Protein AF-A0AAV5HFZ3-F1 (afdb_monomer_lite)

pLDDT: mean 88.25, std 12.29, range [36.38, 98.31]

Structure (mmCIF, N/CA/C/O backbone):
data_AF-A0AAV5HFZ3-F1
#
_entry.id   AF-A0AAV5HFZ3-F1
#
loop_
_atom_site.group_PDB
_atom_site.id
_atom_site.type_symbol
_atom_site.label_atom_id
_atom_site.label_alt_id
_atom_site.label_comp_id
_atom_site.label_asym_id
_atom_site.label_entity_id
_atom_site.label_seq_id
_atom_site.pdbx_PDB_ins_code
_atom_site.Cartn_x
_atom_site.Cartn_y
_atom_site.Cartn_z
_atom_site.occupancy
_atom_site.B_iso_or_equiv
_atom_site.auth_seq_id
_atom_site.auth_comp_id
_atom_site.auth_asym_id
_atom_site.auth_atom_id
_atom_site.pdbx_PDB_model_num
ATOM 1 N N . MET A 1 1 ? 22.185 -13.075 4.541 1.00 36.38 1 MET A N 1
ATOM 2 C CA . MET A 1 1 ? 21.206 -12.745 5.594 1.00 36.38 1 MET A CA 1
ATOM 3 C C . MET A 1 1 ? 19.960 -12.304 4.854 1.00 36.38 1 MET A C 1
ATOM 5 O O . MET A 1 1 ? 19.972 -11.206 4.324 1.00 36.38 1 MET A O 1
ATOM 9 N N . ALA A 1 2 ? 18.988 -13.193 4.642 1.00 40.44 2 ALA A N 1
ATOM 10 C CA . ALA A 1 2 ? 17.728 -12.779 4.030 1.00 40.44 2 ALA A CA 1
ATOM 11 C C . ALA A 1 2 ? 17.011 -11.913 5.070 1.00 40.44 2 ALA A C 1
ATOM 13 O O . ALA A 1 2 ? 16.605 -12.432 6.108 1.00 40.44 2 ALA A O 1
ATOM 14 N N . GLU A 1 3 ? 16.983 -10.599 4.858 1.00 51.16 3 GLU A N 1
ATOM 15 C CA . GLU A 1 3 ? 16.160 -9.710 5.672 1.00 51.16 3 GLU A CA 1
ATOM 16 C C . GLU A 1 3 ? 14.708 -10.156 5.505 1.00 51.16 3 GLU A C 1
ATOM 18 O O . GLU A 1 3 ? 14.222 -10.337 4.387 1.00 51.16 3 GLU A O 1
ATOM 23 N N . ILE A 1 4 ? 14.074 -10.465 6.632 1.00 59.06 4 ILE A N 1
ATOM 24 C CA . ILE A 1 4 ? 12.691 -10.918 6.698 1.00 59.06 4 ILE A CA 1
ATOM 25 C C . ILE A 1 4 ? 11.839 -9.694 6.360 1.00 59.06 4 ILE A C 1
ATOM 27 O O . ILE A 1 4 ? 11.986 -8.661 7.009 1.00 59.06 4 ILE A O 1
ATOM 31 N N . LEU A 1 5 ? 10.998 -9.808 5.333 1.00 61.44 5 LEU A N 1
ATOM 32 C CA . LEU A 1 5 ? 10.025 -8.780 4.961 1.00 61.44 5 LEU A CA 1
ATOM 33 C C . LEU A 1 5 ? 9.219 -8.359 6.207 1.00 61.44 5 LEU A C 1
ATOM 35 O O . LEU A 1 5 ? 8.824 -9.215 7.003 1.00 61.44 5 LEU A O 1
ATOM 39 N N . GLY A 1 6 ? 8.978 -7.058 6.380 1.00 70.00 6 GLY A N 1
ATOM 40 C CA . GLY A 1 6 ? 8.124 -6.521 7.447 1.00 70.00 6 GLY A CA 1
ATOM 41 C C . GLY A 1 6 ? 6.645 -6.890 7.273 1.00 70.00 6 GLY A C 1
ATOM 42 O O . GLY A 1 6 ? 5.867 -6.835 8.229 1.00 70.00 6 GLY A O 1
ATOM 43 N N . VAL A 1 7 ? 6.256 -7.318 6.069 1.00 80.25 7 VAL A N 1
ATOM 44 C CA . VAL A 1 7 ? 4.953 -7.921 5.764 1.00 80.25 7 VAL A CA 1
ATOM 45 C C . VAL A 1 7 ? 5.057 -9.402 5.396 1.00 80.25 7 VAL A C 1
ATOM 47 O O . VAL A 1 7 ? 6.052 -9.869 4.841 1.00 80.25 7 VAL A O 1
ATOM 50 N N . ASN A 1 8 ? 3.998 -10.161 5.680 1.00 86.81 8 ASN A N 1
ATOM 51 C CA . ASN A 1 8 ? 3.914 -11.564 5.284 1.00 86.81 8 ASN A CA 1
ATOM 52 C C . ASN A 1 8 ? 3.678 -11.715 3.755 1.00 86.81 8 ASN A C 1
ATOM 54 O O . ASN A 1 8 ? 3.249 -10.788 3.064 1.00 86.81 8 ASN A O 1
ATOM 58 N N . LEU A 1 9 ? 3.943 -12.909 3.207 1.00 88.75 9 LEU A N 1
ATOM 59 C CA . LEU A 1 9 ? 3.768 -13.185 1.769 1.00 88.75 9 LEU A CA 1
ATOM 60 C C . LEU A 1 9 ? 2.311 -13.074 1.296 1.00 88.75 9 LEU A C 1
ATOM 62 O O . LEU A 1 9 ? 2.078 -12.813 0.118 1.00 88.75 9 LEU A O 1
ATOM 66 N N . LYS A 1 10 ? 1.340 -13.271 2.193 1.00 90.38 10 LYS A N 1
ATOM 67 C CA . LYS A 1 10 ? -0.081 -13.147 1.867 1.00 90.38 10 LYS A CA 1
ATOM 68 C C . LYS A 1 10 ? -0.447 -11.684 1.598 1.00 90.38 10 LYS A C 1
ATOM 70 O O . LYS A 1 10 ? -1.048 -11.419 0.568 1.00 90.38 10 LYS A O 1
ATOM 75 N N . THR A 1 11 ? 0.010 -10.741 2.420 1.00 91.56 11 THR A N 1
ATOM 76 C CA . THR A 1 11 ? -0.159 -9.295 2.196 1.00 91.56 11 THR A CA 1
ATOM 77 C C . THR A 1 11 ? 0.406 -8.869 0.842 1.00 91.56 11 THR A C 1
ATOM 79 O O . THR A 1 11 ? -0.213 -8.081 0.130 1.00 91.56 11 THR A O 1
ATOM 82 N N . ILE A 1 12 ? 1.559 -9.418 0.444 1.00 93.56 12 ILE A N 1
ATOM 83 C CA . ILE A 1 12 ? 2.142 -9.154 -0.879 1.00 93.56 12 ILE A CA 1
ATOM 84 C C . ILE A 1 12 ? 1.268 -9.743 -1.993 1.00 93.56 12 ILE A C 1
ATOM 86 O O . ILE A 1 12 ? 1.040 -9.075 -2.997 1.00 93.56 12 ILE A O 1
ATOM 90 N N . ALA A 1 13 ? 0.764 -10.969 -1.832 1.00 94.19 13 ALA A N 1
ATOM 91 C CA . ALA A 1 13 ? -0.133 -11.581 -2.809 1.00 94.19 13 ALA A CA 1
ATOM 92 C C . ALA A 1 13 ? -1.436 -10.778 -2.970 1.00 94.19 13 ALA A C 1
ATOM 94 O O . ALA A 1 13 ? -1.815 -10.472 -4.099 1.00 94.19 13 ALA A O 1
ATOM 95 N N . ASP A 1 14 ? -2.055 -10.369 -1.860 1.00 95.00 14 ASP A N 1
ATOM 96 C CA . ASP A 1 14 ? -3.274 -9.553 -1.836 1.00 95.00 14 ASP A CA 1
ATOM 97 C C . ASP A 1 14 ? -3.027 -8.180 -2.495 1.00 95.00 14 ASP A C 1
ATOM 99 O O . ASP A 1 14 ? -3.835 -7.710 -3.299 1.00 95.00 14 ASP A O 1
ATOM 103 N N . PHE A 1 15 ? -1.868 -7.559 -2.234 1.00 96.50 15 PHE A N 1
ATOM 104 C CA . PHE A 1 15 ? -1.450 -6.327 -2.909 1.00 96.50 15 PHE A CA 1
ATOM 105 C C . PHE A 1 15 ? -1.308 -6.525 -4.422 1.00 96.50 15 PHE A C 1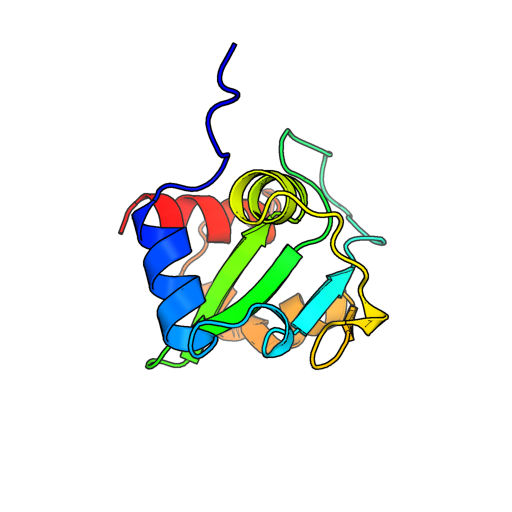
ATOM 107 O O . PHE A 1 15 ? -1.793 -5.704 -5.199 1.00 96.50 15 PHE A O 1
ATOM 114 N N . MET A 1 16 ? -0.644 -7.599 -4.856 1.00 96.81 16 MET A N 1
ATOM 115 C CA . MET A 1 16 ? -0.408 -7.864 -6.276 1.00 96.81 16 MET A CA 1
ATOM 116 C C . MET A 1 16 ? -1.696 -8.190 -7.027 1.00 96.81 16 MET A C 1
ATOM 118 O O . MET A 1 16 ? -1.841 -7.756 -8.169 1.00 96.81 16 MET A O 1
ATOM 122 N N . ASP A 1 17 ? -2.629 -8.904 -6.400 1.00 96.81 17 ASP A N 1
ATOM 123 C CA . ASP A 1 17 ? -3.959 -9.149 -6.957 1.00 96.81 17 ASP A CA 1
ATOM 124 C C . ASP A 1 17 ? -4.712 -7.825 -7.168 1.00 96.81 17 ASP A C 1
ATOM 126 O O . ASP A 1 17 ? -5.091 -7.494 -8.295 1.00 96.81 17 ASP A O 1
ATOM 130 N N . ALA A 1 18 ? -4.799 -6.992 -6.123 1.00 97.50 18 ALA A N 1
ATOM 131 C CA . ALA A 1 18 ? -5.451 -5.683 -6.193 1.00 97.50 18 ALA A CA 1
ATOM 132 C C . ALA A 1 18 ? -4.780 -4.733 -7.206 1.00 97.50 18 ALA A C 1
ATOM 134 O O . ALA A 1 18 ? -5.455 -3.975 -7.905 1.00 97.50 18 ALA A O 1
ATOM 135 N N . ALA A 1 19 ? -3.452 -4.802 -7.335 1.00 97.25 19 ALA A N 1
ATOM 136 C CA . ALA A 1 19 ? -2.664 -4.014 -8.281 1.00 97.25 19 ALA A CA 1
ATOM 137 C C . ALA A 1 19 ? -2.620 -4.600 -9.701 1.00 97.25 19 ALA A C 1
ATOM 139 O O . ALA A 1 19 ? -1.900 -4.074 -10.553 1.00 97.25 19 ALA A O 1
ATOM 140 N N . GLN A 1 20 ? -3.376 -5.663 -9.991 1.00 96.69 20 GLN A N 1
ATOM 141 C CA . GLN A 1 20 ? -3.407 -6.326 -11.302 1.00 96.69 20 GLN A CA 1
ATOM 142 C C . GLN A 1 20 ? -2.008 -6.751 -11.778 1.00 96.69 20 GLN A C 1
ATOM 144 O O . GLN A 1 20 ? -1.637 -6.594 -12.942 1.00 96.69 20 GLN A O 1
ATOM 149 N N . GLY A 1 21 ? -1.193 -7.240 -10.846 1.00 96.25 21 GLY A N 1
ATOM 150 C CA . GLY A 1 21 ? 0.166 -7.701 -11.102 1.00 96.25 21 GLY A CA 1
ATOM 151 C C . GLY A 1 21 ? 1.202 -6.591 -11.308 1.00 96.25 21 GLY A C 1
ATOM 152 O O . GLY A 1 21 ? 2.348 -6.907 -11.622 1.00 96.25 21 GLY A O 1
ATOM 153 N N . ASN A 1 22 ? 0.844 -5.310 -11.151 1.00 96.62 22 ASN A N 1
ATOM 154 C CA . ASN A 1 22 ? 1.753 -4.195 -11.410 1.00 96.62 22 ASN A CA 1
ATOM 155 C C . ASN A 1 22 ? 1.663 -3.109 -10.332 1.00 96.62 22 ASN A C 1
ATOM 157 O O . ASN A 1 22 ? 0.686 -2.364 -10.268 1.00 96.62 22 ASN A O 1
ATOM 161 N N . TYR A 1 23 ? 2.733 -2.950 -9.545 1.00 97.06 23 TYR A N 1
ATOM 162 C CA . TYR A 1 23 ? 2.813 -1.950 -8.472 1.00 97.06 23 TYR A CA 1
ATOM 163 C C . TYR A 1 23 ? 2.534 -0.520 -8.949 1.00 97.06 23 TYR A C 1
ATOM 165 O O . TYR A 1 23 ? 2.094 0.313 -8.162 1.00 97.06 23 TYR A O 1
ATOM 173 N N . ARG A 1 24 ? 2.755 -0.229 -10.237 1.00 97.56 24 ARG A N 1
ATOM 174 C CA . ARG A 1 24 ? 2.491 1.083 -10.838 1.00 97.56 24 ARG A CA 1
ATOM 175 C C . ARG A 1 24 ? 1.016 1.478 -10.777 1.00 97.56 24 ARG A C 1
ATOM 177 O O . ARG A 1 24 ? 0.713 2.657 -10.866 1.00 97.56 24 ARG A O 1
ATOM 184 N N . ASN A 1 25 ? 0.105 0.527 -10.575 1.00 97.88 25 ASN A N 1
ATOM 185 C CA . ASN A 1 25 ? -1.319 0.798 -10.378 1.00 97.88 25 ASN A CA 1
ATOM 186 C C . ASN A 1 25 ? -1.654 1.283 -8.953 1.00 97.88 25 ASN A C 1
ATOM 188 O O . ASN A 1 25 ? -2.764 1.758 -8.713 1.00 97.88 25 ASN A O 1
ATOM 192 N N . ALA A 1 26 ? -0.716 1.181 -8.010 1.00 98.31 26 ALA A N 1
ATOM 193 C CA . ALA A 1 26 ? -0.890 1.645 -6.640 1.00 98.31 26 ALA A CA 1
ATOM 194 C C . ALA A 1 26 ? -0.635 3.154 -6.508 1.00 98.31 26 ALA A C 1
ATOM 196 O O . ALA A 1 26 ? 0.011 3.788 -7.346 1.00 98.31 26 ALA A O 1
ATOM 197 N N . LEU A 1 27 ? -1.133 3.731 -5.417 1.00 98.31 27 LEU A N 1
ATOM 198 C CA . LEU A 1 27 ? -0.768 5.071 -4.976 1.00 98.31 27 LEU A CA 1
ATOM 199 C C . LEU A 1 27 ? 0.477 5.005 -4.093 1.00 98.31 27 LEU A C 1
ATOM 201 O O . LEU A 1 27 ? 0.593 4.148 -3.220 1.00 98.31 27 LEU A O 1
ATOM 205 N N . TYR A 1 28 ? 1.375 5.967 -4.267 1.00 98.12 28 TYR A N 1
ATOM 206 C CA . TYR A 1 28 ? 2.511 6.167 -3.379 1.00 98.12 28 TYR A CA 1
ATOM 207 C C . TYR A 1 28 ? 2.095 7.034 -2.184 1.00 98.12 28 TYR A C 1
ATOM 209 O O . TYR A 1 28 ? 1.714 8.198 -2.350 1.00 98.12 28 TYR A O 1
ATOM 217 N N . ILE A 1 29 ? 2.197 6.504 -0.969 1.00 97.19 29 ILE A N 1
ATOM 218 C CA . ILE A 1 29 ? 2.025 7.258 0.274 1.00 97.19 29 ILE A CA 1
ATOM 219 C C . ILE A 1 29 ? 3.374 7.799 0.715 1.00 97.19 29 ILE A C 1
ATOM 221 O O . ILE A 1 29 ? 4.286 7.038 1.025 1.00 97.19 29 ILE A O 1
ATOM 225 N N . SER A 1 30 ? 3.466 9.124 0.832 1.00 93.69 30 SER A N 1
ATOM 226 C CA . SER A 1 30 ? 4.650 9.763 1.400 1.00 93.69 30 SER A CA 1
ATOM 227 C C . SER A 1 30 ? 4.440 10.145 2.865 1.00 93.69 30 SER A C 1
ATOM 229 O O . SER A 1 30 ? 3.637 11.029 3.184 1.00 93.69 30 SER A O 1
ATOM 231 N N . CYS A 1 31 ? 5.177 9.489 3.757 1.00 89.00 31 CYS A N 1
ATOM 232 C CA . CYS A 1 31 ? 5.135 9.664 5.202 1.00 89.00 31 CYS A CA 1
ATOM 233 C C . CYS A 1 31 ? 6.164 10.695 5.681 1.00 89.00 31 CYS A C 1
ATOM 235 O O . CYS A 1 31 ? 7.090 10.406 6.438 1.00 89.00 31 CYS A O 1
ATOM 237 N N . ASN A 1 32 ? 5.973 11.946 5.258 1.00 81.25 32 ASN A N 1
ATOM 238 C CA . ASN A 1 32 ? 6.868 13.052 5.623 1.00 81.25 32 ASN A CA 1
ATOM 239 C C . ASN A 1 32 ? 6.475 13.753 6.931 1.00 81.25 32 ASN A C 1
ATOM 241 O O . ASN A 1 32 ? 7.307 14.406 7.555 1.00 81.25 32 ASN A O 1
ATOM 245 N N . VAL A 1 33 ? 5.211 13.633 7.350 1.00 78.75 33 VAL A N 1
ATOM 246 C CA . VAL A 1 33 ? 4.664 14.300 8.542 1.00 78.75 33 VAL A CA 1
ATOM 247 C C . VAL A 1 33 ? 4.135 13.238 9.502 1.00 78.75 33 VAL A C 1
ATOM 249 O O . VAL A 1 33 ? 2.930 12.983 9.566 1.00 78.75 33 VAL A O 1
ATOM 252 N N . CYS A 1 34 ? 5.045 12.552 10.195 1.00 78.44 34 CYS A N 1
ATOM 253 C CA . CYS A 1 34 ? 4.695 11.557 11.207 1.00 78.44 34 CYS A CA 1
ATOM 254 C C . CYS A 1 34 ? 4.767 12.186 12.604 1.00 78.44 34 CYS A C 1
ATOM 256 O O . CYS A 1 34 ? 5.828 12.646 13.019 1.00 78.44 34 CYS A O 1
ATOM 258 N N . GLY A 1 35 ? 3.636 12.213 13.314 1.00 74.75 35 GLY A N 1
ATOM 259 C CA . GLY A 1 35 ? 3.556 12.671 14.708 1.00 74.75 35 GLY A CA 1
ATOM 260 C C . GLY A 1 35 ? 3.879 11.585 15.741 1.00 74.75 35 GLY A C 1
ATOM 261 O O . GLY A 1 35 ? 3.804 11.850 16.935 1.00 74.75 35 GLY A O 1
ATOM 262 N N . TYR A 1 36 ? 4.214 10.375 15.288 1.00 77.88 36 TYR A N 1
ATOM 263 C CA . TYR A 1 36 ? 4.480 9.206 16.125 1.00 77.88 36 TYR A CA 1
ATOM 264 C C . TYR A 1 36 ? 5.980 8.891 16.161 1.00 77.88 36 TYR A C 1
ATOM 266 O O . TYR A 1 36 ? 6.727 9.252 15.247 1.00 77.88 36 TYR A O 1
ATOM 274 N N . SER A 1 37 ? 6.426 8.198 17.212 1.00 68.88 37 SER A N 1
ATOM 275 C CA . SER A 1 37 ? 7.798 7.692 17.313 1.00 68.88 37 SER A CA 1
ATOM 276 C C . SER A 1 37 ? 8.132 6.819 16.099 1.00 68.88 37 SER A C 1
ATOM 278 O O . SER A 1 37 ? 7.361 5.932 15.740 1.00 68.88 37 SER A O 1
ATOM 280 N N . LYS A 1 38 ? 9.273 7.073 15.447 1.00 66.31 38 LYS A N 1
ATOM 281 C CA . LYS A 1 38 ? 9.719 6.278 14.294 1.00 66.31 38 LYS A CA 1
ATOM 282 C C . LYS A 1 38 ? 10.180 4.896 14.763 1.00 66.31 38 LYS A C 1
ATOM 284 O O . LYS A 1 38 ? 11.264 4.778 15.327 1.00 66.31 38 LYS A O 1
ATOM 289 N N . GLU A 1 39 ? 9.366 3.874 14.530 1.00 66.12 39 GLU A N 1
ATOM 290 C CA . GLU A 1 39 ? 9.732 2.466 14.754 1.00 66.12 39 GLU A CA 1
ATOM 291 C C . GLU A 1 39 ? 10.300 1.839 13.464 1.00 66.12 39 GLU A C 1
ATOM 293 O O . GLU A 1 39 ? 10.364 2.488 12.414 1.00 66.12 39 GLU A O 1
ATOM 298 N N . SER A 1 40 ? 10.735 0.577 13.527 1.00 60.56 40 SER A N 1
ATOM 299 C CA . SER A 1 40 ? 11.147 -0.190 12.343 1.00 60.56 40 SER A CA 1
ATOM 300 C C . SER A 1 40 ? 10.008 -0.267 11.320 1.00 60.56 40 SER A C 1
ATOM 302 O O . SER A 1 40 ? 8.861 -0.455 11.708 1.00 60.56 40 SER A O 1
ATOM 304 N N . HIS A 1 41 ? 10.326 -0.150 10.026 1.00 63.41 41 HIS A N 1
ATOM 305 C CA . HIS A 1 41 ? 9.361 -0.104 8.909 1.00 63.41 41 HIS A CA 1
ATOM 306 C C . HIS A 1 41 ? 8.458 1.145 8.861 1.00 63.41 41 HIS A C 1
ATOM 308 O O . HIS A 1 41 ? 7.569 1.241 8.016 1.00 63.41 41 HIS A O 1
ATOM 314 N N . CYS A 1 42 ? 8.738 2.159 9.689 1.00 75.94 42 CYS A N 1
ATOM 315 C CA . CYS A 1 42 ? 8.202 3.501 9.493 1.00 75.94 42 CYS A CA 1
ATOM 316 C C . CYS A 1 42 ? 8.844 4.129 8.246 1.00 75.94 42 CYS A C 1
ATOM 318 O O . CYS A 1 42 ? 10.055 4.360 8.207 1.00 75.94 42 CYS A O 1
ATOM 320 N N . GLY A 1 43 ? 8.041 4.454 7.238 1.00 86.19 43 GLY A N 1
ATOM 321 C CA . GLY A 1 43 ? 8.535 5.003 5.980 1.00 86.19 43 GLY A CA 1
ATOM 322 C C . GLY A 1 43 ? 7.407 5.324 5.015 1.00 86.19 43 GLY A C 1
ATOM 323 O O . GLY A 1 43 ? 6.265 5.504 5.427 1.00 86.19 43 GLY A O 1
ATOM 324 N N . ASP A 1 44 ? 7.746 5.422 3.737 1.00 94.44 44 ASP A N 1
ATOM 325 C CA . ASP A 1 44 ? 6.765 5.539 2.665 1.00 94.44 44 ASP A CA 1
ATOM 326 C C . ASP A 1 44 ? 6.148 4.165 2.353 1.00 94.44 44 ASP A C 1
ATOM 328 O O . ASP A 1 44 ? 6.740 3.118 2.638 1.00 94.44 44 ASP A O 1
ATOM 332 N N . PHE A 1 45 ? 4.960 4.167 1.750 1.00 95.94 45 PHE A N 1
ATOM 333 C CA . PHE A 1 45 ? 4.207 2.947 1.446 1.00 95.94 45 PHE A CA 1
ATOM 334 C C . PHE A 1 45 ? 3.662 2.981 0.023 1.00 95.94 45 PHE A C 1
ATOM 336 O O . PHE A 1 45 ? 3.334 4.043 -0.500 1.00 95.94 45 PHE A O 1
ATOM 343 N N . LEU A 1 46 ? 3.475 1.810 -0.571 1.00 97.38 46 LEU A N 1
ATOM 344 C CA . LEU A 1 46 ? 2.495 1.627 -1.631 1.00 97.38 46 LEU A CA 1
ATOM 345 C C . LEU A 1 46 ? 1.138 1.325 -1.004 1.00 97.38 46 LEU A C 1
ATOM 347 O O . LEU A 1 46 ? 1.043 0.589 -0.020 1.00 97.38 46 LEU A O 1
ATOM 351 N N . PHE A 1 47 ? 0.095 1.892 -1.591 1.00 97.81 47 PHE A N 1
ATOM 352 C CA . PHE A 1 47 ? -1.282 1.706 -1.172 1.00 97.81 47 PHE A CA 1
ATOM 353 C C . PHE A 1 47 ? -2.168 1.365 -2.358 1.00 97.81 47 PHE A C 1
ATOM 355 O O . PHE A 1 47 ? -2.152 2.043 -3.388 1.00 97.81 47 PHE A O 1
ATOM 362 N N . ILE A 1 48 ? -3.005 0.355 -2.167 1.00 98.00 48 ILE A N 1
ATOM 363 C CA . ILE A 1 48 ? -4.132 0.081 -3.043 1.00 98.00 48 ILE A CA 1
ATOM 364 C C . ILE A 1 48 ? -5.328 -0.393 -2.218 1.00 98.00 48 ILE A C 1
ATOM 366 O O . ILE A 1 48 ? -5.168 -1.004 -1.160 1.00 98.00 48 ILE A O 1
ATOM 370 N N . ALA A 1 49 ? -6.534 -0.067 -2.676 1.00 96.81 49 ALA A N 1
ATOM 371 C CA . ALA A 1 49 ? -7.750 -0.565 -2.053 1.00 96.81 49 ALA A CA 1
ATOM 372 C C . ALA A 1 49 ? -7.978 -2.026 -2.467 1.00 96.81 49 ALA A C 1
ATOM 374 O O . ALA A 1 49 ? -7.929 -2.345 -3.656 1.00 96.81 49 ALA A O 1
ATOM 375 N N . GLY A 1 50 ? -8.241 -2.894 -1.490 1.00 94.81 50 GLY A N 1
ATOM 376 C CA . GLY A 1 50 ? -8.689 -4.263 -1.720 1.00 94.81 50 GLY A CA 1
ATOM 377 C C . GLY A 1 50 ? -10.109 -4.325 -2.293 1.00 94.81 50 GLY A C 1
ATOM 378 O O . GLY A 1 50 ? -10.800 -3.313 -2.426 1.00 94.81 50 GLY A O 1
ATOM 379 N N . SER A 1 51 ? -10.569 -5.536 -2.612 1.00 90.94 51 SER A N 1
ATOM 380 C CA . SER A 1 51 ? -11.890 -5.782 -3.220 1.00 90.94 51 SER A CA 1
ATOM 381 C C . SER A 1 51 ? -13.078 -5.339 -2.353 1.00 90.94 51 SER A C 1
ATOM 383 O O . SER A 1 51 ? -14.138 -5.008 -2.882 1.00 90.94 51 SER A O 1
ATOM 385 N N . ASP A 1 52 ? -12.899 -5.282 -1.035 1.00 91.44 52 ASP A N 1
ATOM 386 C CA . ASP A 1 52 ? -13.864 -4.787 -0.046 1.00 91.44 52 ASP A CA 1
ATOM 387 C C . ASP A 1 52 ? -13.645 -3.307 0.328 1.00 91.44 52 ASP A C 1
ATOM 389 O O . ASP A 1 52 ? -14.328 -2.765 1.199 1.00 91.44 52 ASP A O 1
ATOM 393 N N . GLY A 1 53 ? -12.687 -2.643 -0.323 1.00 92.62 53 GLY A N 1
ATOM 394 C CA . GLY A 1 53 ? -12.282 -1.274 -0.035 1.00 92.62 53 GLY A CA 1
ATOM 395 C C . GLY A 1 53 ? -11.296 -1.131 1.125 1.00 92.62 53 GLY A C 1
ATOM 396 O O . GLY A 1 53 ? -10.874 -0.003 1.388 1.00 92.62 53 GLY A O 1
ATOM 397 N N . SER A 1 54 ? -10.896 -2.217 1.800 1.00 94.19 54 SER A N 1
ATOM 398 C CA . SER A 1 54 ? -9.882 -2.176 2.863 1.00 94.19 54 SER A CA 1
ATOM 399 C C . SER A 1 54 ? -8.526 -1.678 2.336 1.00 94.19 54 SER A C 1
ATOM 401 O O . SER A 1 54 ? -8.193 -1.895 1.166 1.00 94.19 54 SER A O 1
ATOM 403 N N . PRO A 1 55 ? -7.731 -0.959 3.149 1.00 96.38 55 PRO A N 1
ATOM 404 C CA . PRO A 1 55 ? -6.437 -0.481 2.709 1.00 96.38 55 PRO A CA 1
ATOM 405 C C . PRO A 1 55 ? -5.395 -1.596 2.771 1.00 96.38 55 PRO A C 1
ATOM 407 O O . PRO A 1 55 ? -5.077 -2.092 3.850 1.00 96.38 55 PRO A O 1
ATOM 410 N N . ILE A 1 56 ? -4.803 -1.929 1.625 1.00 96.12 56 ILE A N 1
ATOM 411 C CA . ILE A 1 56 ? -3.637 -2.806 1.556 1.00 96.12 56 ILE A CA 1
ATOM 412 C C . ILE A 1 56 ? -2.400 -1.921 1.459 1.00 96.12 56 ILE A C 1
ATOM 414 O O . ILE A 1 56 ? -2.262 -1.124 0.525 1.00 96.12 56 ILE A O 1
ATOM 418 N N . LEU A 1 57 ? -1.514 -2.048 2.444 1.00 95.38 57 LEU A N 1
ATOM 419 C CA . LEU A 1 57 ? -0.268 -1.297 2.523 1.00 95.38 57 LEU A CA 1
ATOM 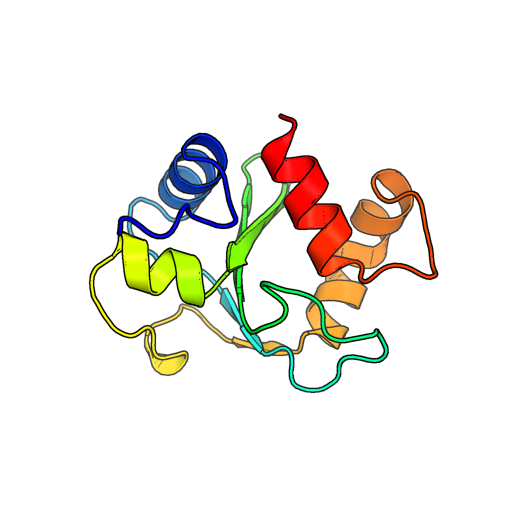420 C C . LEU A 1 57 ? 0.924 -2.225 2.319 1.00 95.38 57 LEU A C 1
ATOM 422 O O . LEU A 1 57 ? 0.998 -3.294 2.919 1.00 95.38 57 LEU A O 1
ATOM 426 N N . LEU A 1 58 ? 1.884 -1.765 1.525 1.00 94.75 58 LEU A N 1
ATOM 427 C CA . LEU A 1 58 ? 3.174 -2.417 1.347 1.00 94.75 58 LEU A CA 1
ATOM 428 C C . LEU A 1 58 ? 4.283 -1.393 1.626 1.00 94.75 58 LEU A C 1
ATOM 430 O O . LEU A 1 58 ? 4.377 -0.404 0.894 1.00 94.75 58 LEU A O 1
ATOM 434 N N . PRO A 1 59 ? 5.112 -1.571 2.672 1.00 94.25 59 PRO A N 1
ATOM 435 C CA . PRO A 1 59 ? 6.249 -0.687 2.922 1.00 94.25 59 PRO A CA 1
ATOM 436 C C . PRO A 1 59 ? 7.169 -0.614 1.705 1.00 94.25 59 PRO A C 1
ATOM 438 O O . PRO A 1 59 ? 7.449 -1.636 1.081 1.00 94.25 59 PRO A O 1
ATOM 441 N N . ILE A 1 60 ? 7.676 0.578 1.373 1.00 94.31 60 ILE A N 1
ATOM 442 C CA . ILE A 1 60 ? 8.579 0.737 0.221 1.00 94.31 60 ILE A CA 1
ATOM 443 C C . ILE A 1 60 ? 9.840 -0.122 0.375 1.00 94.31 60 ILE A C 1
ATOM 445 O O . ILE A 1 60 ? 10.287 -0.700 -0.608 1.00 94.31 60 ILE A O 1
ATOM 449 N N . SER A 1 61 ? 10.368 -0.286 1.594 1.00 91.38 61 SER A N 1
ATOM 450 C CA . SER A 1 61 ? 11.496 -1.193 1.859 1.00 91.38 61 SER A CA 1
ATOM 451 C C . SER A 1 61 ? 11.227 -2.615 1.365 1.00 91.38 61 SER A C 1
ATOM 453 O O . SER A 1 61 ? 12.071 -3.227 0.714 1.00 91.38 61 SER A O 1
ATOM 455 N N . ASP A 1 62 ? 10.026 -3.110 1.643 1.00 92.19 62 ASP A N 1
ATOM 456 C CA . ASP A 1 62 ? 9.612 -4.477 1.352 1.00 92.19 62 ASP A CA 1
ATOM 457 C C . ASP A 1 62 ? 9.261 -4.617 -0.130 1.00 92.19 62 ASP A C 1
ATOM 459 O O . ASP A 1 62 ? 9.618 -5.609 -0.762 1.00 92.19 62 ASP A O 1
ATOM 463 N N . ALA A 1 63 ? 8.624 -3.595 -0.712 1.00 93.88 63 ALA A N 1
ATOM 464 C CA . ALA A 1 63 ? 8.372 -3.510 -2.144 1.00 93.88 63 ALA A CA 1
ATOM 465 C C . ALA A 1 63 ? 9.679 -3.561 -2.945 1.00 93.88 63 ALA A C 1
ATOM 467 O O . ALA A 1 63 ? 9.802 -4.359 -3.868 1.00 93.88 63 ALA A O 1
ATOM 468 N N . GLU A 1 64 ? 10.675 -2.750 -2.587 1.00 94.56 64 GLU A N 1
ATOM 469 C CA . GLU A 1 64 ? 11.964 -2.724 -3.284 1.00 94.56 64 GLU A CA 1
ATOM 470 C C . GLU A 1 64 ? 12.698 -4.062 -3.181 1.00 94.56 64 GLU A C 1
ATOM 472 O O . GLU A 1 64 ? 13.274 -4.539 -4.162 1.00 94.56 64 GLU A O 1
ATOM 477 N N . GLN A 1 65 ? 12.641 -4.698 -2.008 1.00 92.19 65 GLN A N 1
ATOM 478 C CA . GLN A 1 65 ? 13.201 -6.029 -1.804 1.00 92.19 65 GLN A CA 1
ATOM 479 C C . GLN A 1 65 ? 12.477 -7.086 -2.651 1.00 92.19 65 GLN A C 1
ATOM 481 O O . GLN A 1 65 ? 13.130 -7.940 -3.249 1.00 9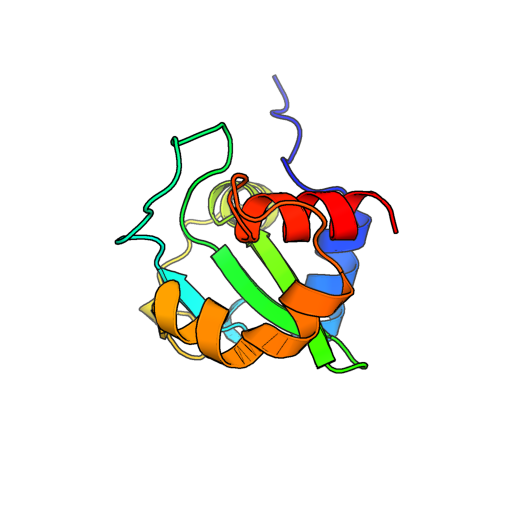2.19 65 GLN A O 1
ATOM 486 N N . PHE A 1 66 ? 11.145 -7.027 -2.722 1.00 92.69 66 PHE A N 1
ATOM 487 C CA . PHE A 1 66 ? 10.323 -7.983 -3.461 1.00 92.69 66 PHE A CA 1
ATOM 488 C C . PHE A 1 66 ? 10.439 -7.816 -4.984 1.00 92.69 66 PHE A C 1
ATOM 490 O O . PHE A 1 66 ? 10.615 -8.800 -5.701 1.00 92.69 66 PHE A O 1
ATOM 497 N N . PHE A 1 67 ? 10.377 -6.582 -5.490 1.00 92.69 67 PHE A N 1
ATOM 498 C CA . PHE A 1 67 ? 10.467 -6.282 -6.922 1.00 92.69 67 PHE A CA 1
ATOM 499 C C . PHE A 1 67 ? 11.908 -6.273 -7.449 1.00 92.69 67 PHE A C 1
ATOM 501 O O . PHE A 1 67 ? 12.118 -6.327 -8.661 1.00 92.69 67 PHE A O 1
ATOM 508 N N . GLY A 1 68 ? 12.906 -6.207 -6.562 1.00 94.25 68 GLY A N 1
ATOM 509 C CA . GLY A 1 68 ? 14.319 -6.161 -6.939 1.00 94.25 68 GLY A CA 1
ATOM 510 C C . GLY A 1 68 ? 14.722 -4.858 -7.638 1.00 94.25 68 GLY A C 1
ATOM 511 O O . GLY A 1 68 ? 15.716 -4.831 -8.365 1.00 94.25 68 GLY A O 1
ATOM 512 N N . CYS A 1 69 ? 13.957 -3.782 -7.450 1.00 94.88 69 CYS A N 1
ATOM 513 C CA . CYS A 1 69 ? 14.214 -2.470 -8.033 1.00 94.88 69 CYS A CA 1
ATOM 514 C C . CYS A 1 69 ? 13.888 -1.349 -7.043 1.00 94.88 69 CYS A C 1
ATOM 516 O O . CYS A 1 69 ? 13.184 -1.555 -6.059 1.00 94.88 69 CYS A O 1
ATOM 518 N N . LYS A 1 70 ? 14.412 -0.149 -7.310 1.00 95.94 70 LYS A N 1
ATOM 519 C CA . LYS A 1 70 ? 14.023 1.060 -6.581 1.00 95.94 70 LYS A CA 1
ATOM 520 C C . LYS A 1 70 ? 12.654 1.534 -7.048 1.00 95.94 70 LYS A C 1
AT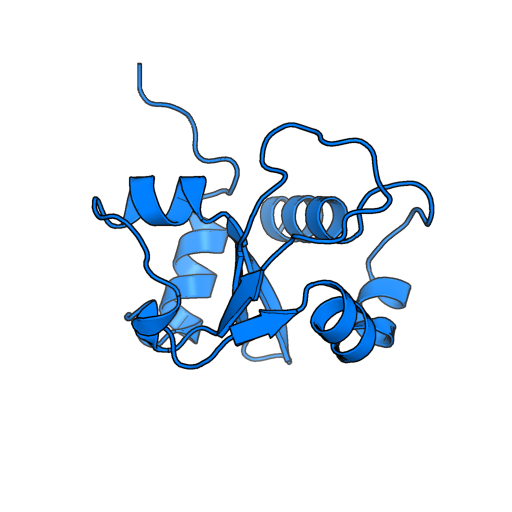OM 522 O O . LYS A 1 70 ? 12.395 1.547 -8.250 1.00 95.94 70 LYS A O 1
ATOM 527 N N . ILE A 1 71 ? 11.811 1.939 -6.103 1.00 96.19 71 ILE A N 1
ATOM 528 C CA . ILE A 1 71 ? 10.469 2.441 -6.398 1.00 96.19 71 ILE A CA 1
ATOM 529 C C . ILE A 1 71 ? 10.504 3.966 -6.385 1.00 96.19 71 ILE A C 1
ATOM 531 O O . ILE A 1 71 ? 10.716 4.585 -5.344 1.00 96.19 71 ILE A O 1
ATOM 535 N N . ASP A 1 72 ? 10.279 4.574 -7.548 1.00 95.50 72 ASP A N 1
ATOM 536 C CA . ASP A 1 72 ? 10.075 6.016 -7.664 1.00 95.50 72 ASP A CA 1
ATOM 537 C C . ASP A 1 72 ? 8.574 6.338 -7.610 1.00 95.50 72 ASP A C 1
ATOM 539 O O . ASP A 1 72 ? 7.749 5.660 -8.224 1.00 95.50 72 ASP A O 1
ATOM 543 N N . TYR A 1 73 ? 8.188 7.390 -6.889 1.00 94.88 73 TYR A N 1
ATOM 544 C CA . TYR A 1 73 ? 6.779 7.778 -6.782 1.00 94.88 73 TYR A CA 1
ATOM 545 C C . TYR A 1 73 ? 6.171 8.198 -8.131 1.00 94.88 73 TYR A C 1
ATOM 547 O O . TYR A 1 73 ? 4.955 8.127 -8.288 1.00 94.88 73 TYR A O 1
ATOM 555 N N . SER A 1 74 ? 6.986 8.634 -9.099 1.00 96.25 74 SER A N 1
ATOM 556 C CA . SER A 1 74 ? 6.544 8.991 -10.455 1.00 96.25 74 SER A CA 1
ATOM 557 C C . SER A 1 74 ? 6.167 7.780 -11.310 1.00 96.25 74 SER A C 1
ATOM 559 O O . SER A 1 74 ? 5.472 7.936 -12.311 1.00 96.25 74 SER A O 1
ATOM 561 N N . ASP A 1 75 ? 6.566 6.575 -10.893 1.00 96.06 75 ASP A N 1
ATOM 562 C CA . ASP A 1 75 ? 6.160 5.328 -11.535 1.00 96.06 75 ASP A CA 1
ATOM 563 C C . ASP A 1 75 ? 4.755 4.873 -11.119 1.00 96.06 75 ASP A C 1
ATOM 565 O O . ASP A 1 75 ? 4.177 4.009 -11.777 1.00 96.06 75 ASP A O 1
ATOM 569 N N . CYS A 1 76 ? 4.231 5.414 -10.019 1.00 97.75 76 CYS A N 1
ATOM 570 C CA . CYS A 1 76 ? 2.955 5.027 -9.427 1.00 97.75 76 CYS A CA 1
ATOM 571 C C . CYS A 1 76 ? 1.781 5.784 -10.070 1.00 97.75 76 CYS A C 1
ATOM 573 O O . CYS A 1 76 ? 1.947 6.870 -10.625 1.00 97.75 76 CYS A O 1
ATOM 575 N N . ASN A 1 77 ? 0.563 5.259 -9.922 1.00 97.25 77 ASN A N 1
ATOM 576 C CA . ASN A 1 77 ? -0.663 5.838 -10.484 1.00 97.25 77 ASN A CA 1
ATOM 577 C C . ASN A 1 77 ? -0.981 7.226 -9.899 1.00 97.25 77 ASN A C 1
ATOM 579 O O . ASN A 1 77 ? -1.735 8.016 -10.464 1.00 97.25 77 ASN A O 1
ATOM 583 N N . GLY A 1 78 ? -0.396 7.534 -8.748 1.00 97.56 78 GLY A N 1
ATOM 584 C CA . GLY A 1 78 ? -0.447 8.845 -8.135 1.00 97.56 78 GLY A CA 1
ATOM 585 C C . GLY A 1 78 ? 0.267 8.851 -6.795 1.00 97.56 78 GLY A C 1
ATOM 586 O O . GLY A 1 78 ? 0.799 7.838 -6.338 1.00 97.56 78 GLY A O 1
ATOM 587 N N . ARG A 1 79 ? 0.245 10.011 -6.142 1.00 96.94 79 ARG A N 1
ATOM 588 C CA . ARG A 1 79 ? 0.803 10.204 -4.805 1.00 96.94 79 ARG A CA 1
ATOM 589 C C . ARG A 1 79 ? -0.264 10.761 -3.878 1.00 96.94 79 ARG A C 1
ATOM 591 O O . ARG A 1 79 ? -1.012 11.657 -4.263 1.00 96.94 79 ARG A O 1
ATOM 598 N N . ILE A 1 80 ? -0.284 10.271 -2.647 1.00 96.38 80 ILE A N 1
ATOM 599 C CA . ILE A 1 80 ? -1.118 10.800 -1.572 1.00 96.38 80 ILE A CA 1
ATOM 600 C C . ILE A 1 80 ? -0.244 11.124 -0.358 1.00 96.38 80 ILE A C 1
ATOM 602 O O . ILE A 1 80 ? 0.716 10.418 -0.036 1.00 96.38 80 ILE A O 1
ATOM 606 N N . GLY A 1 81 ? -0.533 12.248 0.296 1.00 94.56 81 GLY A N 1
ATOM 607 C CA . GLY A 1 81 ? 0.112 12.595 1.556 1.00 94.56 81 GLY A CA 1
ATOM 608 C C . GLY A 1 81 ? -0.360 11.662 2.666 1.00 94.56 81 GLY A C 1
ATOM 609 O O . GLY A 1 81 ? -1.526 11.269 2.702 1.00 94.56 81 GLY A O 1
ATOM 610 N N . ASN A 1 82 ? 0.517 11.332 3.613 1.00 92.12 82 ASN A N 1
ATOM 611 C CA . ASN A 1 82 ? 0.151 10.433 4.703 1.00 92.12 82 ASN A CA 1
ATOM 612 C C . ASN A 1 82 ? -1.046 10.931 5.537 1.00 92.12 82 ASN A C 1
ATOM 614 O O . ASN A 1 82 ? -1.879 10.135 5.955 1.00 92.12 82 ASN A O 1
ATOM 618 N N . GLN A 1 83 ? -1.180 12.239 5.758 1.00 91.88 83 GLN A N 1
ATOM 619 C CA . GLN A 1 83 ? -2.340 12.790 6.468 1.00 91.88 83 GLN A CA 1
ATOM 620 C C . GLN A 1 83 ? -3.634 12.690 5.647 1.00 91.88 83 GLN A C 1
ATOM 622 O O . GLN A 1 83 ? -4.701 12.460 6.211 1.00 91.88 83 GLN A O 1
ATOM 627 N N . ASP A 1 84 ? -3.554 12.820 4.323 1.00 95.25 84 ASP A N 1
ATOM 628 C CA . ASP A 1 84 ? -4.727 12.716 3.451 1.00 95.25 84 ASP A CA 1
ATOM 629 C C . ASP A 1 84 ? -5.221 11.274 3.351 1.00 95.25 84 ASP A C 1
ATOM 631 O O . ASP A 1 84 ? -6.427 11.047 3.399 1.00 95.25 84 ASP A O 1
ATOM 635 N N . PHE A 1 85 ? -4.312 10.295 3.327 1.00 96.19 85 PHE A N 1
ATOM 636 C CA . PHE A 1 85 ? -4.677 8.884 3.459 1.00 96.19 85 PHE A CA 1
ATOM 637 C C . PHE A 1 85 ? -5.395 8.607 4.788 1.00 96.19 85 PHE A C 1
ATOM 639 O O . PHE A 1 85 ? -6.464 8.000 4.789 1.00 96.19 85 PHE A O 1
ATOM 646 N N . LEU A 1 86 ? -4.858 9.095 5.915 1.00 93.19 86 LEU A N 1
ATOM 647 C CA . LEU A 1 86 ? -5.489 8.900 7.227 1.00 93.19 86 LEU A CA 1
ATOM 648 C C . LEU A 1 86 ? -6.8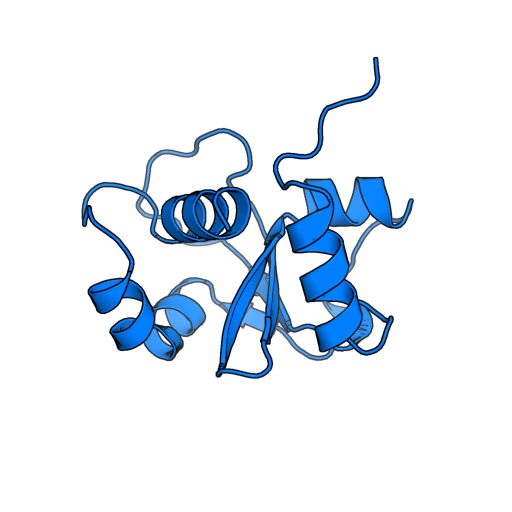89 9.524 7.295 1.00 93.19 86 LEU A C 1
ATOM 650 O O . LEU A 1 86 ? -7.783 8.946 7.904 1.00 93.19 86 LEU A O 1
ATOM 654 N N . ARG A 1 87 ? -7.102 10.677 6.647 1.00 94.81 87 ARG A N 1
ATOM 655 C CA . ARG A 1 87 ? -8.432 11.296 6.522 1.00 94.81 87 ARG A CA 1
ATOM 656 C C . ARG A 1 87 ? -9.359 10.474 5.632 1.00 94.81 87 ARG A C 1
ATOM 658 O O . ARG A 1 87 ? -10.508 10.260 6.007 1.00 94.81 87 ARG A O 1
ATOM 665 N N . LEU A 1 88 ? -8.866 10.002 4.485 1.00 96.56 88 LEU A N 1
ATOM 666 C CA . LEU A 1 88 ? -9.625 9.188 3.534 1.00 96.56 88 LEU A CA 1
ATOM 667 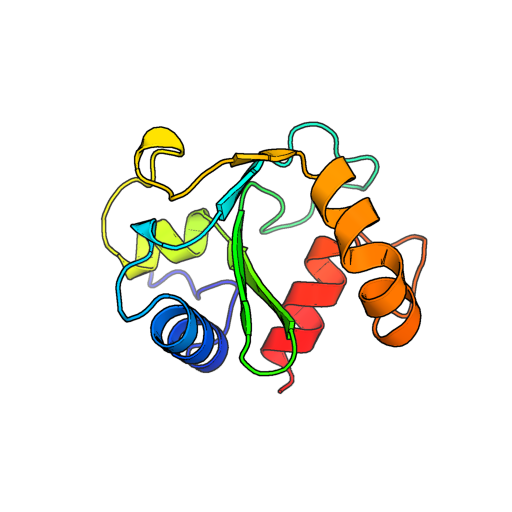C C . LEU A 1 88 ? -10.122 7.887 4.178 1.00 96.56 88 LEU A C 1
ATOM 669 O O . LEU A 1 88 ? -11.286 7.529 4.028 1.00 96.56 88 LEU A O 1
ATOM 673 N N . TYR A 1 89 ? -9.256 7.220 4.943 1.00 96.25 89 TYR A N 1
ATOM 674 C CA . TYR A 1 89 ? -9.539 5.946 5.608 1.00 96.25 89 TYR A CA 1
ATOM 675 C C . TYR A 1 89 ? -9.981 6.084 7.069 1.00 96.25 89 TYR A C 1
ATOM 677 O O . TYR A 1 89 ? -10.097 5.079 7.768 1.00 96.25 89 TYR A O 1
ATOM 685 N N . HIS A 1 90 ? -10.278 7.299 7.540 1.00 94.31 90 HIS A N 1
ATOM 686 C CA . HIS A 1 90 ? -10.538 7.587 8.954 1.00 94.31 90 HIS A CA 1
ATOM 687 C C . HIS A 1 90 ? -11.557 6.632 9.594 1.00 94.31 90 HIS A C 1
ATOM 689 O O . HIS A 1 90 ? -11.276 6.054 10.640 1.00 94.31 90 HIS A O 1
ATOM 695 N N . LYS A 1 91 ? -12.704 6.395 8.941 1.00 94.88 91 LYS A N 1
ATOM 696 C CA . LYS A 1 91 ? -13.742 5.490 9.466 1.00 94.88 91 LYS A CA 1
ATOM 697 C C . LYS A 1 91 ? -13.329 4.029 9.490 1.00 94.88 91 LYS A C 1
ATOM 699 O O . LYS A 1 91 ? -13.691 3.315 10.418 1.00 94.88 91 LYS A O 1
ATOM 704 N N . TRP A 1 92 ? -12.562 3.587 8.502 1.00 95.31 92 TRP A N 1
ATOM 705 C CA . TRP A 1 92 ? -12.032 2.232 8.511 1.00 95.31 92 TRP A CA 1
ATOM 706 C C . TRP A 1 92 ? -11.017 2.068 9.650 1.00 95.31 92 TRP A C 1
ATOM 708 O O . TRP A 1 92 ? -11.090 1.098 10.395 1.00 95.31 92 TRP A O 1
ATOM 718 N N . ILE A 1 93 ? -10.134 3.051 9.848 1.00 93.50 93 ILE A N 1
ATOM 719 C CA . ILE A 1 93 ? -9.128 3.046 10.919 1.00 93.50 93 ILE A CA 1
ATOM 720 C C . ILE A 1 93 ? -9.801 3.030 12.299 1.00 93.50 93 ILE A C 1
ATOM 722 O O . ILE A 1 93 ? -9.438 2.196 13.124 1.00 93.50 93 ILE A O 1
ATOM 726 N N . GLU A 1 94 ? -10.812 3.873 12.538 1.00 92.00 94 GLU A N 1
ATOM 727 C CA . GLU A 1 94 ? -11.576 3.889 13.802 1.00 92.00 94 GLU A CA 1
ATOM 728 C C . GLU A 1 94 ? -12.198 2.526 14.147 1.00 92.00 94 GLU A C 1
ATOM 730 O O . GLU A 1 94 ? -12.297 2.178 15.319 1.00 92.00 94 GLU A O 1
ATOM 735 N N . LEU A 1 95 ? -12.626 1.759 13.141 1.00 92.81 95 LEU A N 1
ATOM 736 C CA . LEU A 1 95 ? -13.272 0.459 13.342 1.00 92.81 95 LEU A CA 1
ATOM 737 C C . LEU A 1 95 ? -12.282 -0.688 13.595 1.00 92.81 95 LEU A C 1
ATOM 739 O O . LEU A 1 95 ? -12.665 -1.682 14.208 1.00 92.81 95 LEU A O 1
ATOM 743 N N . HIS A 1 96 ? -11.042 -0.575 13.110 1.00 90.69 96 HIS A N 1
ATOM 744 C CA . HIS A 1 96 ? -10.097 -1.700 13.060 1.00 90.69 96 HIS A CA 1
ATOM 745 C C . HIS A 1 96 ? -8.821 -1.494 13.885 1.00 90.69 96 HIS A C 1
ATOM 747 O O . HIS A 1 96 ? -8.072 -2.448 14.097 1.00 90.69 96 HIS A O 1
ATOM 753 N N . THR A 1 97 ? -8.555 -0.275 14.356 1.00 85.44 97 THR A N 1
ATOM 754 C CA . THR A 1 97 ? -7.380 0.045 15.179 1.00 85.44 97 THR A CA 1
ATOM 755 C C . THR A 1 97 ? -7.779 0.288 16.632 1.00 85.44 97 THR A C 1
ATOM 757 O O . THR A 1 97 ? -8.910 0.662 16.927 1.00 85.44 97 THR A O 1
ATOM 760 N N . VAL A 1 98 ? -6.863 0.004 17.558 1.00 75.56 98 VAL A N 1
ATOM 761 C CA . VAL A 1 98 ? -7.168 -0.104 18.999 1.00 75.56 98 VAL A CA 1
ATOM 762 C C . VAL A 1 98 ? -6.603 1.043 19.831 1.00 75.56 98 VAL A C 1
ATOM 764 O O . VAL A 1 98 ? -7.032 1.240 20.964 1.00 75.56 98 VAL A O 1
ATOM 767 N N . SER A 1 99 ? -5.626 1.777 19.296 1.00 76.44 99 SER A N 1
ATOM 768 C CA . SER A 1 99 ? -4.857 2.788 20.022 1.00 76.44 99 SER A CA 1
ATOM 769 C C . SER A 1 99 ? -4.771 4.078 19.215 1.00 76.44 99 SER A C 1
ATOM 771 O O . SER A 1 99 ? -4.435 4.060 18.033 1.00 76.44 99 SER A O 1
ATOM 773 N N . ASP A 1 100 ? -5.014 5.212 19.860 1.00 72.50 100 ASP A N 1
ATOM 774 C CA . ASP A 1 100 ? -4.752 6.552 19.326 1.00 72.50 100 ASP A CA 1
ATOM 775 C C . ASP A 1 100 ? -3.281 6.979 19.507 1.00 72.50 100 ASP A C 1
ATOM 777 O O . ASP A 1 100 ? -2.801 7.891 18.828 1.00 72.50 100 ASP A O 1
ATOM 781 N N . HIS A 1 101 ? -2.546 6.291 20.385 1.00 71.88 101 HIS A N 1
ATOM 782 C CA . HIS A 1 101 ? -1.143 6.556 20.710 1.00 71.88 101 HIS A CA 1
ATOM 783 C C . HIS A 1 101 ? -0.142 5.816 19.809 1.00 71.88 101 HIS A C 1
ATOM 785 O O . HIS A 1 101 ? 1.035 6.178 19.774 1.00 71.88 101 HIS A O 1
ATOM 791 N N . THR A 1 102 ? -0.588 4.798 19.070 1.00 81.50 102 THR A N 1
ATOM 792 C CA . THR A 1 102 ? 0.249 4.026 18.138 1.00 81.50 102 THR A CA 1
ATOM 793 C C . THR A 1 102 ? 0.046 4.524 16.710 1.00 81.50 102 THR A C 1
ATOM 795 O O . THR A 1 102 ? -1.078 4.822 16.308 1.00 81.50 102 THR A O 1
ATOM 798 N N . CYS A 1 103 ? 1.119 4.576 15.916 1.00 87.56 103 CYS A N 1
ATOM 799 C CA . CYS A 1 103 ? 1.044 4.981 14.512 1.00 87.56 103 CYS A CA 1
ATOM 800 C C . CYS A 1 103 ? -0.033 4.164 13.764 1.00 87.56 103 CYS A C 1
ATOM 802 O O . CYS A 1 103 ? 0.076 2.934 13.717 1.00 87.56 103 CYS A O 1
ATOM 804 N N . PRO A 1 104 ? -1.051 4.800 13.148 1.00 90.12 104 PRO A N 1
ATOM 805 C CA . PRO A 1 104 ? -2.116 4.072 12.459 1.00 90.12 104 PRO A CA 1
ATOM 806 C C . PRO A 1 104 ? -1.597 3.178 11.327 1.00 90.12 104 PRO A C 1
ATOM 808 O O . PRO A 1 104 ? -2.129 2.098 11.115 1.00 90.12 104 PRO A O 1
ATOM 811 N N . TYR A 1 105 ? -0.516 3.579 10.648 1.00 91.00 105 TYR A N 1
ATOM 812 C CA . TYR A 1 105 ? 0.124 2.767 9.608 1.00 91.00 105 TYR A CA 1
ATOM 813 C C . TYR A 1 105 ? 0.647 1.434 10.147 1.00 91.00 105 TYR A C 1
ATOM 815 O O . TYR A 1 105 ? 0.439 0.404 9.517 1.00 91.00 105 TYR A O 1
ATOM 823 N N . HIS A 1 106 ? 1.271 1.429 11.328 1.00 87.69 106 HIS A N 1
ATOM 824 C CA . HIS A 1 106 ? 1.762 0.188 11.934 1.00 87.69 106 HIS A CA 1
ATOM 825 C C . HIS A 1 106 ? 0.605 -0.698 12.384 1.00 87.69 106 HIS A C 1
ATOM 827 O O . HIS A 1 106 ? 0.634 -1.898 12.148 1.00 87.69 106 HIS A O 1
ATOM 833 N N . GLN A 1 107 ? -0.459 -0.108 12.937 1.00 89.56 107 GLN A N 1
ATOM 834 C CA . GLN A 1 107 ? -1.657 -0.870 13.296 1.00 89.56 107 GLN A CA 1
ATOM 835 C C . GLN A 1 107 ? -2.320 -1.516 12.068 1.00 89.56 107 GLN A C 1
ATOM 837 O O . GLN A 1 107 ? -2.794 -2.646 12.160 1.00 89.56 107 GLN A O 1
ATOM 842 N N . ILE A 1 108 ? -2.321 -0.835 10.913 1.00 91.62 108 ILE A N 1
ATOM 843 C CA . ILE A 1 108 ? -2.796 -1.410 9.646 1.00 91.62 108 ILE A CA 1
ATOM 844 C C . ILE A 1 108 ? -1.906 -2.584 9.222 1.00 91.62 108 ILE A C 1
ATOM 846 O O . ILE A 1 108 ? -2.427 -3.657 8.938 1.00 91.62 108 ILE A O 1
ATOM 850 N N . LEU A 1 109 ? -0.580 -2.414 9.205 1.00 89.19 109 LEU A N 1
ATOM 851 C CA . LEU A 1 109 ? 0.351 -3.490 8.835 1.00 89.19 109 LEU A CA 1
ATOM 852 C C . LEU A 1 109 ? 0.217 -4.708 9.756 1.00 89.19 109 LEU A C 1
ATOM 854 O O . LEU A 1 109 ? 0.165 -5.839 9.277 1.00 89.19 109 LEU A O 1
ATOM 858 N N . ASP A 1 110 ? 0.097 -4.484 11.065 1.00 87.44 110 ASP A N 1
ATOM 859 C CA . ASP A 1 110 ? -0.132 -5.542 12.047 1.00 87.44 110 ASP A CA 1
ATOM 860 C C . ASP A 1 110 ? -1.432 -6.297 11.779 1.00 87.44 110 ASP A C 1
ATOM 862 O O . ASP A 1 110 ? -1.474 -7.518 11.927 1.00 87.44 110 ASP A O 1
ATOM 866 N N . LEU A 1 111 ? -2.498 -5.591 11.391 1.00 87.50 111 LEU A N 1
ATOM 867 C CA . LEU A 1 111 ? -3.765 -6.220 11.036 1.00 87.50 111 LEU A CA 1
ATOM 868 C C . LEU A 1 111 ? -3.627 -7.062 9.765 1.00 87.50 111 LEU A C 1
ATOM 870 O O . LEU A 1 111 ? -4.027 -8.223 9.770 1.00 87.50 111 LEU A O 1
ATOM 874 N N . LEU A 1 112 ? -3.022 -6.505 8.711 1.00 85.44 112 LEU A N 1
ATOM 875 C CA . LEU A 1 112 ? -2.789 -7.209 7.446 1.00 85.44 112 LEU A CA 1
ATOM 876 C C . LEU A 1 112 ? -1.930 -8.464 7.649 1.00 85.44 112 LEU A C 1
ATOM 878 O O . LEU A 1 112 ? -2.177 -9.495 7.036 1.00 85.44 112 LEU A O 1
ATOM 882 N N . ASN A 1 113 ? -0.970 -8.418 8.574 1.00 83.31 113 ASN A N 1
ATOM 883 C CA . ASN A 1 113 ? -0.112 -9.556 8.881 1.00 83.31 113 ASN A CA 1
ATOM 884 C C . ASN A 1 113 ? -0.801 -10.678 9.683 1.00 83.31 113 ASN A C 1
ATOM 886 O O . ASN A 1 113 ? -0.259 -11.785 9.747 1.00 83.31 113 ASN A O 1
ATOM 890 N N . ARG A 1 114 ? -1.959 -10.414 10.306 1.00 77.38 114 ARG A N 1
ATOM 891 C CA . ARG A 1 114 ? -2.715 -11.385 11.123 1.00 77.38 114 ARG A CA 1
ATOM 892 C C . ARG A 1 114 ? -3.780 -12.158 10.342 1.00 77.38 114 ARG A C 1
ATOM 894 O O . ARG A 1 114 ? -4.239 -13.179 10.852 1.00 77.38 114 ARG A O 1
ATOM 901 N N . ILE A 1 115 ? -4.195 -11.655 9.178 1.00 59.66 115 ILE A N 1
ATOM 902 C CA . ILE A 1 115 ? -5.280 -12.200 8.339 1.00 59.66 115 ILE A CA 1
ATOM 903 C C . ILE A 1 115 ? -4.689 -13.024 7.199 1.00 59.66 115 ILE A C 1
ATOM 905 O O . ILE A 1 115 ? -5.135 -14.173 7.000 1.00 59.66 115 ILE A O 1
#

Sequence (115 aa):
MAEILGVNLKTIADFMDAAQGNYRNALYISCNVCGYSKESHCGDFLFIAGSDGSPILLPISDAEQFFGCKIDYSDCNGRIGNQDFLRLYHKWIELHTVSDHTCPYHQILDLLNRI

Foldseek 3Di:
DPDDFLADVVLVVQCCVQQVNDLQAWAKEAAPDDPADDDPLPGIWTWGQGPVRQIRTGRQVNVCVVVVHHDDNVSHPYYDYPVRVCVVCVVVLVVQADDPRDDSVVSSRVVNRVD

Radius of gyration: 13.22 Å; chains: 1; bounding box: 35×28×32 Å

Secondary structure (DSSP, 8-state):
--PPPSS-HHHHHHHHHHTTT-GGGSEEEE-----S---TT-S-EEEEE-TTSPEEEEEHHHHHHHHTS---GGGSSEEEEHHHHHHHTHHHHHHH---SSS-HHHHHHHHHHH-